Protein AF-A0A0F9T4C6-F1 (afdb_monomer_lite)

pLDDT: mean 92.27, std 10.17, range [49.91, 98.31]

Organism: NCBI:txid412755

Radius of gyration: 11.84 Å; chains: 1; bounding box: 24×20×37 Å

Structure (mmCIF, N/CA/C/O backbone):
data_AF-A0A0F9T4C6-F1
#
_entry.id   AF-A0A0F9T4C6-F1
#
loop_
_atom_site.group_PDB
_atom_site.id
_atom_site.type_symbol
_atom_site.label_atom_id
_atom_site.label_alt_id
_atom_site.label_comp_id
_atom_site.label_asym_id
_atom_site.label_entity_id
_atom_site.label_seq_id
_atom_site.pdbx_PDB_ins_code
_atom_site.Cartn_x
_atom_site.Cartn_y
_atom_site.Cartn_z
_atom_site.occupancy
_atom_site.B_iso_or_equiv
_atom_site.auth_seq_id
_atom_site.auth_comp_id
_atom_site.auth_asym_id
_atom_site.auth_atom_id
_atom_site.pdbx_PDB_model_num
ATOM 1 N N . MET A 1 1 ? -4.607 -1.828 -16.748 1.00 74.31 1 MET A N 1
ATOM 2 C CA . MET A 1 1 ? -3.706 -2.445 -15.747 1.00 74.31 1 MET A CA 1
ATOM 3 C C . MET A 1 1 ? -3.216 -3.779 -16.307 1.00 74.31 1 MET A C 1
ATOM 5 O O . MET A 1 1 ? -4.015 -4.442 -16.952 1.00 74.31 1 MET A O 1
ATOM 9 N N . ASN A 1 2 ? -1.936 -4.146 -16.163 1.00 93.06 2 ASN A N 1
ATOM 10 C CA . ASN A 1 2 ? -1.451 -5.471 -16.593 1.00 93.06 2 ASN A CA 1
ATOM 11 C C . ASN A 1 2 ? -1.667 -6.518 -15.484 1.00 93.06 2 ASN A C 1
ATOM 13 O O . ASN A 1 2 ? -1.922 -6.140 -14.342 1.00 93.06 2 ASN A O 1
ATOM 17 N N . TRP A 1 3 ? -1.536 -7.811 -15.810 1.00 95.25 3 TRP A N 1
ATOM 18 C CA . TRP A 1 3 ? -1.755 -8.904 -14.849 1.00 95.25 3 TRP A CA 1
ATOM 19 C C . TRP A 1 3 ? -0.948 -8.722 -13.557 1.00 95.25 3 TRP A C 1
ATOM 21 O O . TRP A 1 3 ? -1.491 -8.834 -12.463 1.00 95.25 3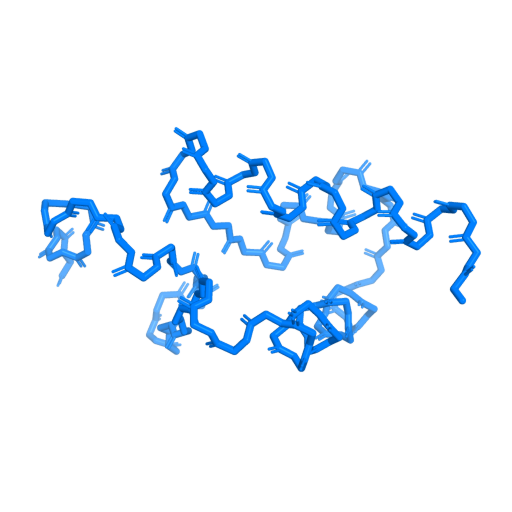 TRP A O 1
ATOM 31 N N . PHE A 1 4 ? 0.327 -8.344 -13.675 1.00 95.75 4 PHE A N 1
ATOM 32 C CA . PHE A 1 4 ? 1.197 -8.169 -12.515 1.00 95.75 4 PHE A CA 1
ATOM 33 C C . PHE A 1 4 ? 0.737 -7.025 -11.603 1.00 95.75 4 PHE A C 1
ATOM 35 O O . PHE A 1 4 ? 0.791 -7.139 -10.384 1.00 95.75 4 PHE A O 1
ATOM 42 N N . ALA A 1 5 ? 0.269 -5.918 -12.177 1.00 95.50 5 ALA A N 1
ATOM 43 C CA . ALA A 1 5 ? -0.294 -4.808 -11.423 1.00 95.50 5 ALA A CA 1
ATOM 44 C C . ALA A 1 5 ? -1.634 -5.175 -10.775 1.00 95.50 5 ALA A C 1
ATOM 46 O O . ALA A 1 5 ? -1.813 -4.874 -9.599 1.00 95.50 5 ALA A O 1
ATOM 47 N N . SER A 1 6 ? -2.521 -5.889 -11.474 1.00 97.25 6 SER A N 1
ATOM 48 C CA . SER A 1 6 ? -3.767 -6.398 -10.883 1.00 97.25 6 SER A CA 1
ATOM 49 C C . SER A 1 6 ? -3.487 -7.308 -9.689 1.00 97.25 6 SER A C 1
ATOM 51 O O . SER A 1 6 ? -4.075 -7.125 -8.629 1.00 97.25 6 SER A O 1
ATOM 53 N N . HIS A 1 7 ? -2.495 -8.191 -9.804 1.00 97.94 7 HIS A N 1
ATOM 54 C CA . HIS A 1 7 ? -2.121 -9.087 -8.716 1.00 97.94 7 HIS A CA 1
ATOM 55 C 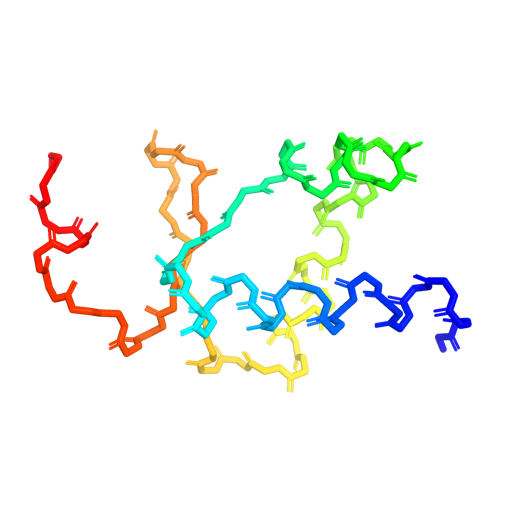C . HIS A 1 7 ? -1.574 -8.347 -7.479 1.00 97.94 7 HIS A C 1
ATOM 57 O O . HIS A 1 7 ? -1.797 -8.759 -6.340 1.00 97.94 7 HIS A O 1
ATOM 63 N N . ARG A 1 8 ? -0.904 -7.199 -7.666 1.00 98.25 8 ARG A N 1
ATOM 64 C CA . ARG A 1 8 ? -0.524 -6.325 -6.540 1.00 98.25 8 ARG A CA 1
ATOM 65 C C . ARG A 1 8 ? -1.737 -5.687 -5.868 1.00 98.25 8 ARG A C 1
ATOM 67 O O . ARG A 1 8 ? -1.742 -5.583 -4.646 1.00 98.25 8 ARG A O 1
ATOM 74 N N . GLN A 1 9 ? -2.744 -5.280 -6.641 1.00 98.25 9 GLN A N 1
ATOM 75 C CA . GLN A 1 9 ? -3.989 -4.711 -6.111 1.00 98.25 9 GLN A CA 1
ATOM 76 C C . GLN A 1 9 ? -4.789 -5.749 -5.314 1.00 98.25 9 GLN A C 1
ATOM 78 O O . GLN A 1 9 ? -5.218 -5.461 -4.199 1.00 98.25 9 GLN A O 1
ATOM 83 N N . GLU A 1 10 ? -4.920 -6.970 -5.840 1.00 98.12 10 GLU A N 1
ATOM 84 C CA . GLU A 1 10 ? -5.538 -8.106 -5.140 1.00 98.12 10 GLU A CA 1
ATOM 85 C C . GLU A 1 10 ? -4.850 -8.362 -3.800 1.00 98.12 10 GLU A C 1
ATOM 87 O O . GLU A 1 10 ? -5.499 -8.450 -2.761 1.00 98.12 10 GLU A O 1
ATOM 92 N N . TRP A 1 11 ? -3.516 -8.384 -3.795 1.00 98.25 11 TRP A N 1
ATOM 93 C CA . TRP A 1 11 ? -2.783 -8.642 -2.566 1.00 98.25 11 TRP A CA 1
ATOM 94 C C . TRP A 1 11 ? -2.884 -7.500 -1.544 1.00 98.25 11 TRP A C 1
ATOM 96 O O . TRP A 1 11 ? -2.897 -7.764 -0.344 1.00 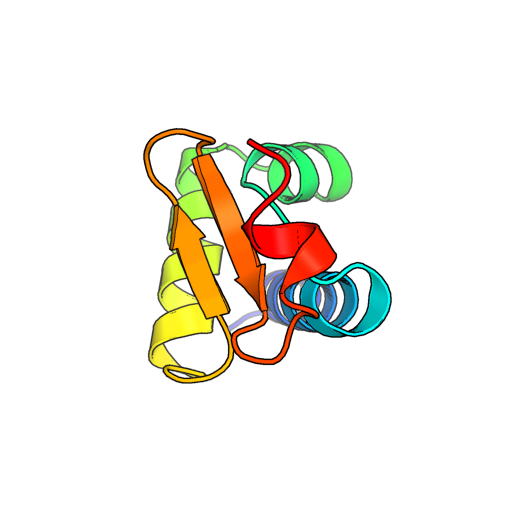98.25 11 TRP A O 1
ATOM 106 N N . ILE A 1 12 ? -2.995 -6.238 -1.982 1.00 98.31 12 ILE A N 1
ATOM 107 C CA . ILE A 1 12 ? -3.325 -5.123 -1.076 1.00 98.31 12 ILE A CA 1
ATOM 108 C C . ILE A 1 12 ? -4.678 -5.385 -0.401 1.00 98.31 12 ILE A C 1
ATOM 110 O O . ILE A 1 12 ? -4.765 -5.281 0.825 1.00 98.31 12 ILE A O 1
ATOM 114 N N . ALA A 1 13 ? -5.702 -5.772 -1.170 1.00 97.88 13 ALA A N 1
ATOM 115 C CA . ALA A 1 13 ? -7.024 -6.088 -0.629 1.00 97.88 13 ALA A CA 1
ATOM 116 C C . ALA A 1 13 ? -6.975 -7.248 0.375 1.00 97.88 13 ALA A C 1
ATOM 118 O O . ALA A 1 13 ? -7.570 -7.156 1.447 1.00 97.88 13 ALA A O 1
ATOM 119 N N . ASP A 1 14 ? -6.244 -8.317 0.062 1.00 97.56 14 ASP A N 1
ATOM 120 C CA . ASP A 1 14 ? -6.117 -9.476 0.948 1.00 97.56 14 ASP A CA 1
ATOM 121 C C . ASP A 1 14 ? -5.426 -9.120 2.262 1.00 97.56 14 ASP A C 1
ATOM 123 O O . ASP A 1 14 ? -5.879 -9.532 3.327 1.00 97.56 14 ASP A O 1
ATOM 127 N N . MET A 1 15 ? -4.363 -8.315 2.217 1.00 97.12 15 MET A N 1
ATOM 128 C CA . MET A 1 15 ? -3.664 -7.893 3.431 1.00 97.12 15 MET A CA 1
ATOM 129 C C . MET A 1 15 ? -4.547 -7.019 4.323 1.00 97.12 15 MET A C 1
ATOM 131 O O . MET A 1 15 ? -4.571 -7.214 5.538 1.00 97.12 15 MET A O 1
ATOM 135 N N . LEU A 1 16 ? -5.304 -6.096 3.725 1.00 95.88 16 LEU A N 1
ATOM 136 C CA . LEU A 1 16 ? -6.277 -5.284 4.454 1.00 95.88 16 LEU A CA 1
ATOM 137 C C . LEU A 1 16 ? -7.377 -6.160 5.067 1.00 95.88 16 LEU A C 1
ATOM 139 O O . LEU A 1 16 ? -7.678 -6.002 6.243 1.00 95.88 16 LEU A O 1
ATOM 143 N N . ARG A 1 17 ? -7.911 -7.133 4.321 1.00 94.25 17 ARG A N 1
ATOM 144 C CA . ARG A 1 17 ? -8.985 -8.021 4.791 1.00 94.25 17 ARG A CA 1
ATOM 145 C C . ARG A 1 17 ? -8.537 -8.984 5.893 1.00 94.25 17 ARG A C 1
ATOM 147 O O . ARG A 1 17 ? -9.287 -9.226 6.830 1.00 94.25 17 ARG A O 1
ATOM 154 N N . VAL A 1 18 ? -7.349 -9.575 5.762 1.00 93.06 18 VAL A N 1
ATOM 155 C CA . VAL A 1 18 ? -6.874 -10.648 6.655 1.00 93.06 18 VAL A CA 1
ATOM 156 C C . VAL A 1 18 ? -6.151 -10.090 7.875 1.00 93.06 18 VAL A C 1
ATOM 158 O O . VAL A 1 18 ? -6.374 -10.558 8.988 1.00 93.06 18 VAL A O 1
ATOM 161 N N . TYR A 1 19 ? -5.276 -9.102 7.679 1.00 92.75 19 TYR A N 1
ATOM 162 C CA . TYR A 1 19 ? -4.429 -8.566 8.747 1.00 92.75 19 TYR A CA 1
ATOM 163 C C . TYR A 1 19 ? -4.900 -7.206 9.262 1.00 92.75 19 TYR A C 1
ATOM 165 O O . TYR A 1 19 ? -4.424 -6.753 10.300 1.00 92.75 19 TYR A O 1
ATOM 173 N N . GLY A 1 20 ? -5.796 -6.525 8.545 1.00 94.00 20 GLY A N 1
ATOM 174 C CA . GLY A 1 20 ? -6.257 -5.183 8.901 1.00 94.00 20 GLY A CA 1
ATOM 175 C C . GLY A 1 20 ? -5.262 -4.071 8.565 1.00 94.00 20 GLY A C 1
ATOM 176 O O . GLY A 1 20 ? -5.591 -2.901 8.752 1.00 94.00 20 GLY A O 1
ATOM 177 N N . PHE A 1 21 ? -4.056 -4.388 8.076 1.00 94.62 21 PHE A N 1
ATOM 178 C CA . PHE A 1 21 ? -3.052 -3.384 7.728 1.00 94.62 21 PHE A CA 1
ATOM 179 C C . PHE A 1 21 ? -2.026 -3.854 6.690 1.00 94.62 21 PHE A C 1
ATOM 181 O O . PHE A 1 21 ? -1.764 -5.043 6.505 1.00 94.62 21 PHE A O 1
ATOM 188 N N . ILE A 1 22 ? -1.380 -2.888 6.037 1.00 97.00 22 ILE A N 1
ATOM 189 C CA . ILE A 1 22 ? -0.271 -3.102 5.103 1.00 97.00 22 ILE A CA 1
ATOM 190 C C . ILE A 1 22 ? 0.581 -1.825 4.987 1.00 97.00 22 ILE A C 1
ATOM 192 O O . ILE A 1 22 ? 0.115 -0.718 5.236 1.00 97.00 22 ILE A O 1
ATOM 196 N N . ASN A 1 23 ? 1.850 -1.941 4.593 1.00 96.69 23 ASN A N 1
ATOM 197 C CA . ASN A 1 23 ? 2.691 -0.792 4.255 1.00 96.69 23 ASN A CA 1
ATOM 198 C C . ASN A 1 23 ? 3.403 -0.985 2.903 1.00 96.69 23 ASN A C 1
ATOM 200 O O . ASN A 1 23 ? 3.349 -2.046 2.277 1.00 96.69 23 ASN A O 1
ATOM 204 N N . ARG A 1 24 ? 4.118 0.054 2.458 1.00 97.44 24 ARG A N 1
ATOM 205 C CA . ARG A 1 24 ? 4.857 0.053 1.180 1.00 97.44 24 ARG A CA 1
ATOM 206 C C . ARG A 1 24 ? 5.981 -0.979 1.129 1.00 97.44 24 ARG A C 1
ATOM 208 O O . ARG A 1 24 ? 6.254 -1.512 0.057 1.00 97.44 24 ARG A O 1
ATOM 215 N N . PHE A 1 25 ? 6.607 -1.286 2.265 1.00 97.75 25 PHE A N 1
ATOM 216 C CA . PHE A 1 25 ? 7.693 -2.264 2.335 1.00 97.75 25 PHE A CA 1
ATOM 217 C C . PHE A 1 25 ? 7.201 -3.695 2.130 1.00 97.75 25 PHE A C 1
ATOM 219 O O . PHE A 1 25 ? 7.905 -4.478 1.498 1.00 97.75 25 PHE A O 1
ATOM 226 N N . HIS A 1 26 ? 5.992 -4.031 2.589 1.00 97.88 26 HIS A N 1
ATOM 227 C CA . HIS A 1 26 ? 5.382 -5.337 2.326 1.00 97.88 26 HIS A CA 1
ATOM 228 C C . HIS A 1 26 ? 5.248 -5.582 0.821 1.00 97.88 26 HIS A C 1
ATOM 230 O O . HIS A 1 26 ? 5.676 -6.619 0.317 1.00 97.88 26 HIS A O 1
ATOM 236 N N . LEU A 1 27 ? 4.718 -4.591 0.098 1.00 97.88 27 LEU A N 1
ATOM 237 C CA . LEU A 1 27 ? 4.509 -4.684 -1.345 1.00 97.88 27 LEU A CA 1
ATOM 238 C C . LEU A 1 27 ? 5.837 -4.707 -2.110 1.00 97.88 27 LEU A C 1
ATOM 240 O O . LEU A 1 27 ? 6.040 -5.570 -2.962 1.00 97.88 27 LEU A O 1
ATOM 244 N N . ALA A 1 28 ? 6.768 -3.821 -1.747 1.00 98.31 28 ALA A N 1
ATOM 245 C CA . ALA A 1 28 ? 8.114 -3.787 -2.311 1.00 98.31 28 ALA A CA 1
ATOM 246 C C . ALA A 1 28 ? 8.839 -5.130 -2.157 1.00 98.31 28 ALA A C 1
ATOM 248 O O . ALA A 1 28 ? 9.353 -5.673 -3.132 1.00 98.31 28 ALA A O 1
ATOM 249 N N . ARG A 1 29 ? 8.827 -5.704 -0.948 1.00 98.19 29 ARG A N 1
ATOM 250 C CA . ARG A 1 29 ? 9.524 -6.958 -0.646 1.00 98.19 29 ARG A CA 1
ATOM 251 C C . ARG A 1 29 ? 8.881 -8.166 -1.319 1.00 98.19 29 ARG A C 1
ATOM 253 O O . ARG A 1 29 ? 9.610 -9.019 -1.808 1.00 98.19 29 ARG A O 1
ATOM 260 N N . LYS A 1 30 ? 7.547 -8.251 -1.356 1.00 98.06 30 LYS A N 1
ATOM 261 C CA . LYS A 1 30 ? 6.854 -9.383 -1.989 1.00 98.06 30 LYS A CA 1
ATOM 262 C C . LYS A 1 30 ? 7.034 -9.404 -3.506 1.00 98.06 30 LYS A C 1
ATOM 264 O O . LYS A 1 30 ? 7.206 -10.475 -4.073 1.00 98.06 30 LYS A O 1
ATOM 269 N N . PHE A 1 31 ? 6.966 -8.240 -4.150 1.00 97.44 31 PHE A N 1
ATOM 270 C CA . PHE A 1 31 ? 6.919 -8.142 -5.612 1.00 97.44 31 PHE A CA 1
ATOM 271 C C . PHE A 1 31 ? 8.231 -7.677 -6.253 1.00 97.44 31 PHE A C 1
ATOM 273 O O . PHE A 1 31 ? 8.292 -7.563 -7.473 1.00 97.44 31 PHE A O 1
ATOM 280 N N . GLY A 1 32 ? 9.269 -7.390 -5.461 1.00 97.88 32 GLY A N 1
ATOM 281 C CA . GLY A 1 32 ? 10.557 -6.916 -5.974 1.00 97.88 32 GLY A CA 1
ATOM 282 C C . GLY A 1 32 ? 10.478 -5.536 -6.637 1.00 97.88 32 GLY A C 1
ATOM 283 O O . GLY A 1 32 ? 11.198 -5.273 -7.595 1.00 97.88 32 GLY A O 1
ATOM 284 N N . ILE A 1 33 ? 9.585 -4.663 -6.161 1.00 98.12 33 ILE A N 1
ATOM 285 C CA . ILE A 1 33 ? 9.353 -3.326 -6.733 1.00 98.12 33 ILE A CA 1
ATOM 286 C C . ILE A 1 33 ? 9.920 -2.218 -5.844 1.00 98.12 33 ILE A C 1
ATOM 288 O O . ILE A 1 33 ? 10.119 -2.395 -4.642 1.00 98.12 33 ILE A O 1
ATOM 292 N N . SER A 1 34 ? 10.133 -1.035 -6.422 1.00 98.12 34 SER A N 1
ATOM 293 C CA . SER A 1 34 ? 10.543 0.140 -5.652 1.00 98.12 34 SER A CA 1
ATOM 294 C C . SER A 1 34 ? 9.431 0.623 -4.714 1.00 98.12 34 SER A C 1
ATOM 296 O O . SER A 1 34 ? 8.237 0.430 -4.954 1.00 98.12 34 SER A O 1
ATOM 298 N N . THR A 1 35 ? 9.816 1.332 -3.653 1.00 96.25 35 THR A N 1
ATOM 299 C CA . THR A 1 35 ? 8.862 1.983 -2.739 1.00 96.25 35 THR A CA 1
ATOM 300 C C . THR A 1 35 ? 8.030 3.063 -3.437 1.00 96.25 35 THR A C 1
ATOM 302 O O . THR A 1 35 ? 6.882 3.286 -3.051 1.00 96.25 35 THR A O 1
ATOM 305 N N . ALA A 1 36 ? 8.575 3.701 -4.480 1.00 97.44 36 ALA A N 1
ATOM 306 C CA . ALA A 1 36 ? 7.855 4.644 -5.332 1.00 97.44 36 ALA A CA 1
ATOM 307 C C . ALA A 1 36 ? 6.757 3.942 -6.145 1.00 97.44 36 ALA A C 1
ATOM 309 O O . ALA A 1 36 ? 5.619 4.409 -6.164 1.00 97.44 36 ALA A O 1
ATOM 310 N N . GLN A 1 37 ? 7.063 2.783 -6.740 1.00 98.00 37 GLN A N 1
ATOM 311 C CA . GLN A 1 37 ? 6.060 1.978 -7.432 1.00 98.00 37 GLN A CA 1
ATOM 312 C C . GLN A 1 37 ? 4.984 1.494 -6.456 1.00 98.00 37 GLN A C 1
ATOM 314 O O . GLN A 1 37 ? 3.801 1.664 -6.729 1.00 98.00 37 GLN A O 1
ATOM 319 N N . ALA A 1 38 ? 5.377 1.020 -5.271 1.00 98.19 38 ALA A N 1
ATOM 320 C CA . ALA A 1 38 ? 4.416 0.639 -4.245 1.00 98.19 38 ALA A CA 1
ATOM 321 C C . ALA A 1 38 ? 3.499 1.806 -3.833 1.00 98.19 38 ALA A C 1
ATOM 323 O O . ALA A 1 38 ? 2.301 1.614 -3.659 1.00 98.19 38 ALA A O 1
ATOM 324 N N . ALA A 1 39 ? 4.026 3.030 -3.713 1.00 97.50 39 ALA A N 1
ATOM 325 C CA . ALA A 1 39 ? 3.208 4.211 -3.433 1.00 97.50 39 ALA A CA 1
ATOM 326 C C . ALA A 1 39 ? 2.193 4.506 -4.553 1.00 97.50 39 ALA A C 1
ATOM 328 O O . ALA A 1 39 ? 1.058 4.876 -4.253 1.00 97.50 39 ALA A O 1
ATOM 329 N N . ASN A 1 40 ? 2.579 4.321 -5.822 1.00 97.94 40 ASN A N 1
ATOM 330 C CA . ASN A 1 40 ? 1.655 4.416 -6.956 1.00 97.94 40 ASN A CA 1
ATOM 331 C C . ASN A 1 40 ? 0.560 3.342 -6.869 1.00 97.94 40 ASN A C 1
ATOM 333 O O . ASN A 1 40 ? -0.606 3.656 -7.080 1.00 97.94 40 ASN A O 1
ATOM 337 N N . ASP A 1 41 ? 0.918 2.107 -6.507 1.00 98.25 41 ASP A N 1
ATOM 338 C CA . ASP A 1 41 ? -0.043 1.012 -6.344 1.00 98.25 41 ASP A CA 1
ATOM 339 C C . ASP A 1 41 ? -1.048 1.288 -5.215 1.00 98.25 41 ASP A C 1
ATOM 341 O O . ASP A 1 41 ? -2.238 1.061 -5.407 1.00 98.25 41 ASP A O 1
ATOM 345 N N . PHE A 1 42 ? -0.613 1.838 -4.075 1.00 98.06 42 PHE A N 1
ATOM 346 C CA . PHE A 1 42 ? -1.531 2.246 -3.001 1.00 98.06 42 PHE A CA 1
ATOM 347 C C . PHE A 1 42 ? -2.449 3.396 -3.408 1.00 98.06 42 PHE A C 1
ATOM 349 O O . PHE A 1 42 ? -3.616 3.406 -3.025 1.00 98.06 42 PHE A O 1
ATOM 356 N N . ARG A 1 43 ? -1.945 4.363 -4.181 1.00 97.38 43 ARG A N 1
ATOM 357 C CA . ARG A 1 43 ? -2.781 5.449 -4.705 1.00 97.38 43 ARG A CA 1
ATOM 358 C C . ARG A 1 43 ? -3.864 4.897 -5.628 1.00 97.38 43 ARG A C 1
ATOM 360 O O . ARG A 1 43 ? -5.031 5.184 -5.408 1.00 97.38 43 ARG A O 1
ATOM 367 N N . ALA A 1 44 ? -3.479 4.043 -6.576 1.00 97.69 44 ALA A N 1
ATOM 368 C CA . ALA A 1 44 ? -4.416 3.386 -7.479 1.00 97.69 44 ALA A CA 1
ATOM 369 C C . ALA A 1 44 ? -5.436 2.524 -6.716 1.00 97.69 44 ALA A C 1
ATOM 371 O O . ALA A 1 44 ? -6.616 2.521 -7.054 1.00 97.69 44 ALA A O 1
ATOM 372 N N . PHE A 1 45 ? -5.011 1.829 -5.656 1.00 97.94 45 PHE A N 1
ATOM 373 C CA . PHE A 1 45 ? -5.926 1.058 -4.818 1.00 97.94 45 PHE A CA 1
ATOM 374 C C . PHE A 1 45 ? -6.962 1.956 -4.139 1.00 97.94 45 PHE A C 1
ATOM 376 O O . PHE A 1 45 ? -8.149 1.642 -4.171 1.00 97.94 45 PHE A O 1
ATOM 383 N N . HIS A 1 46 ? -6.518 3.078 -3.562 1.00 97.00 46 HIS A N 1
ATOM 384 C CA . HIS A 1 46 ? -7.386 4.047 -2.895 1.00 97.00 46 HIS A CA 1
ATOM 385 C C . HIS A 1 46 ? -8.365 4.713 -3.865 1.00 97.00 46 HIS A C 1
ATOM 387 O O . HIS A 1 46 ? -9.541 4.819 -3.553 1.00 97.00 46 HIS A O 1
ATOM 393 N N . GLU A 1 47 ? -7.908 5.117 -5.051 1.00 96.75 47 GLU A N 1
ATOM 394 C CA . GLU A 1 47 ? -8.764 5.731 -6.076 1.00 96.75 47 GLU A CA 1
ATOM 395 C C . GLU A 1 47 ? -9.901 4.794 -6.507 1.00 96.75 47 GLU A C 1
ATOM 397 O O . GLU A 1 47 ? -11.027 5.239 -6.705 1.00 96.75 47 GLU A O 1
ATOM 402 N N . ASN A 1 48 ? -9.624 3.490 -6.600 1.00 96.44 48 ASN A N 1
ATOM 403 C CA . ASN A 1 48 ? -10.632 2.486 -6.946 1.00 96.44 48 ASN A CA 1
ATOM 404 C C . ASN A 1 48 ? -11.476 2.024 -5.743 1.00 96.44 48 ASN A C 1
ATOM 406 O O . ASN A 1 48 ? -12.545 1.453 -5.937 1.00 96.44 48 ASN A O 1
ATOM 410 N N . ASN A 1 49 ? -10.995 2.231 -4.513 1.00 96.25 49 ASN A N 1
ATOM 411 C CA . ASN A 1 49 ? -11.616 1.753 -3.276 1.00 96.25 49 ASN A CA 1
ATOM 412 C C . ASN A 1 49 ? -11.453 2.804 -2.157 1.00 96.25 49 ASN A C 1
ATOM 414 O O . ASN A 1 49 ? -10.717 2.566 -1.189 1.00 96.25 49 ASN A O 1
ATOM 418 N N . PRO A 1 50 ? -12.104 3.977 -2.270 1.00 93.81 50 PRO A N 1
ATOM 419 C CA . PRO A 1 50 ? -11.852 5.113 -1.379 1.00 93.81 50 PRO A CA 1
ATOM 420 C C . PRO A 1 50 ? -12.118 4.786 0.095 1.00 93.81 50 PRO A C 1
ATOM 422 O O . PRO A 1 50 ? -11.381 5.239 0.968 1.00 93.81 50 PRO A O 1
ATOM 425 N N . ASP A 1 51 ? -13.094 3.918 0.363 1.00 94.81 51 ASP A N 1
ATOM 426 C CA . ASP A 1 51 ? -13.496 3.546 1.720 1.00 94.81 51 ASP A CA 1
ATOM 427 C C . ASP A 1 51 ? -12.766 2.314 2.270 1.00 94.81 51 ASP A C 1
ATOM 429 O O . ASP A 1 51 ? -12.954 1.966 3.432 1.00 94.81 51 ASP A O 1
ATOM 433 N N . ALA A 1 52 ? -11.913 1.645 1.488 1.00 95.44 52 ALA A N 1
ATOM 434 C CA . ALA A 1 52 ? -11.287 0.393 1.922 1.00 95.44 52 ALA A CA 1
ATOM 435 C C . ALA A 1 52 ? -10.142 0.594 2.923 1.00 95.44 52 ALA A C 1
ATOM 437 O O . ALA A 1 52 ? -9.854 -0.308 3.71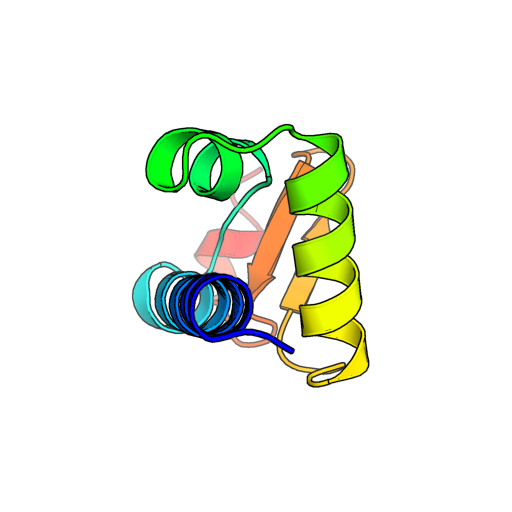0 1.00 95.44 52 AL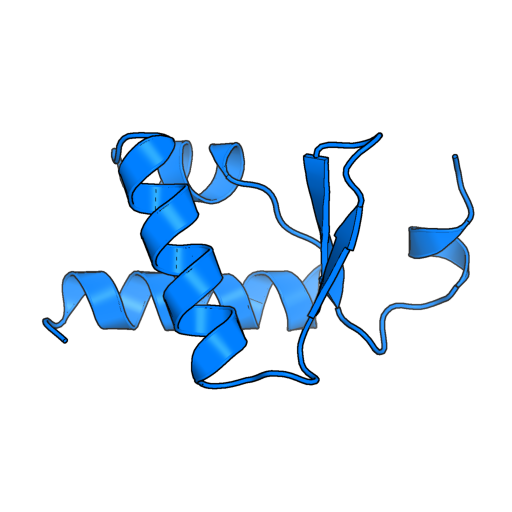A A O 1
ATOM 438 N N . MET A 1 53 ? -9.463 1.747 2.899 1.00 95.50 53 MET A N 1
ATOM 439 C CA . MET A 1 53 ? -8.309 1.975 3.768 1.00 95.50 53 MET A CA 1
ATOM 440 C C . MET A 1 53 ? -8.078 3.433 4.156 1.00 95.50 53 MET A C 1
ATOM 442 O O . MET A 1 53 ? -8.418 4.361 3.425 1.00 95.50 53 MET A O 1
ATOM 446 N N . LYS A 1 54 ? -7.380 3.621 5.278 1.00 94.06 54 LYS A N 1
ATOM 447 C CA . LYS A 1 54 ? -6.894 4.910 5.787 1.00 94.06 54 LYS A CA 1
ATOM 448 C C . LYS A 1 54 ? -5.384 4.871 5.970 1.00 94.06 54 LYS A C 1
ATOM 450 O O . LYS A 1 54 ? -4.832 3.854 6.379 1.00 94.06 54 LYS A O 1
ATOM 455 N N . TYR A 1 55 ? -4.712 5.983 5.691 1.00 94.06 55 TYR A N 1
ATOM 456 C CA . TYR A 1 55 ? -3.264 6.097 5.862 1.00 94.06 55 TYR A CA 1
ATOM 457 C C . TYR A 1 55 ? -2.908 6.806 7.171 1.00 94.06 55 TYR A C 1
ATOM 459 O O . TYR A 1 55 ? -3.357 7.924 7.419 1.00 94.06 55 TYR A O 1
ATOM 467 N N . ASP A 1 56 ? -2.045 6.185 7.972 1.00 92.44 56 ASP A N 1
ATOM 468 C CA . ASP A 1 56 ? -1.417 6.793 9.142 1.00 92.44 56 ASP A CA 1
ATOM 469 C C . ASP A 1 56 ? 0.019 7.213 8.802 1.00 92.44 56 ASP A C 1
ATOM 471 O O . ASP A 1 56 ? 0.916 6.382 8.623 1.00 92.44 56 ASP A O 1
ATOM 475 N N . ALA A 1 57 ? 0.250 8.526 8.742 1.00 90.94 57 ALA A N 1
ATOM 476 C CA . ALA A 1 57 ? 1.551 9.097 8.413 1.00 90.94 57 ALA A CA 1
ATOM 477 C C . ALA A 1 57 ? 2.616 8.902 9.506 1.00 90.94 57 ALA A C 1
ATOM 479 O O . ALA A 1 57 ? 3.803 8.862 9.174 1.00 90.94 57 ALA A O 1
ATOM 480 N N . ARG A 1 58 ? 2.226 8.761 10.782 1.00 89.75 58 ARG A N 1
ATOM 481 C CA . ARG A 1 58 ? 3.169 8.580 11.900 1.00 89.75 58 ARG A CA 1
ATOM 482 C C . ARG A 1 58 ? 3.826 7.211 11.815 1.00 89.75 58 ARG A C 1
ATOM 484 O O . ARG A 1 58 ? 5.045 7.097 11.907 1.00 89.75 58 ARG A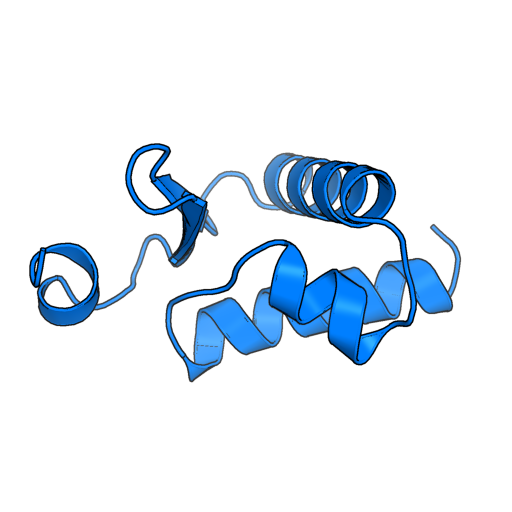 O 1
ATOM 491 N N . LYS A 1 59 ? 3.015 6.184 11.559 1.00 88.56 59 LYS A N 1
ATOM 492 C CA . LYS A 1 59 ? 3.476 4.795 11.428 1.00 88.56 59 LYS A CA 1
ATOM 493 C C . LYS A 1 59 ? 3.881 4.421 10.006 1.00 88.56 59 LYS A C 1
ATOM 495 O O . LYS A 1 59 ? 4.576 3.428 9.813 1.00 88.56 59 LYS A O 1
ATOM 500 N N . LYS A 1 60 ? 3.451 5.203 9.010 1.00 93.50 60 LYS A N 1
ATOM 501 C CA . LYS A 1 60 ? 3.603 4.921 7.571 1.00 93.50 60 LYS A CA 1
ATOM 502 C C . LYS A 1 60 ? 2.919 3.608 7.165 1.00 93.50 60 LYS A C 1
ATOM 504 O O . LYS A 1 60 ? 3.465 2.823 6.386 1.00 93.50 60 LYS A O 1
ATOM 509 N N . ILE A 1 61 ? 1.722 3.381 7.703 1.00 94.06 61 ILE A N 1
ATOM 510 C CA . ILE A 1 61 ? 0.914 2.168 7.514 1.00 94.06 61 ILE A CA 1
ATOM 511 C C . ILE A 1 61 ? -0.457 2.557 6.952 1.00 94.06 61 ILE A C 1
ATOM 513 O O . ILE A 1 61 ? -0.983 3.625 7.259 1.00 94.06 61 ILE A O 1
ATOM 517 N N . TYR A 1 62 ? -1.021 1.687 6.120 1.00 95.50 62 TYR A N 1
ATOM 518 C CA . TYR A 1 62 ? -2.409 1.729 5.678 1.00 95.50 62 TYR A CA 1
ATOM 519 C C . TYR A 1 62 ? -3.212 0.717 6.494 1.00 95.50 62 TYR A C 1
ATOM 521 O O . TYR A 1 62 ? -2.810 -0.443 6.579 1.00 95.50 62 TYR A O 1
ATOM 529 N N . TYR A 1 63 ? -4.323 1.151 7.078 1.00 95.12 63 TYR A N 1
ATOM 530 C CA . TYR A 1 63 ? -5.251 0.319 7.844 1.00 95.12 63 TYR A CA 1
ATOM 531 C C . TYR A 1 63 ? -6.537 0.117 7.068 1.00 95.12 63 TYR A C 1
ATOM 533 O O . TYR A 1 63 ? -6.980 1.046 6.393 1.00 95.12 63 TYR A O 1
ATOM 541 N N . ALA A 1 64 ? -7.154 -1.054 7.199 1.00 95.19 64 ALA A N 1
ATOM 542 C CA . ALA A 1 64 ? -8.510 -1.254 6.713 1.00 95.19 64 ALA A CA 1
ATOM 543 C C . ALA A 1 64 ? -9.463 -0.331 7.486 1.00 95.19 64 ALA A C 1
ATOM 545 O O . ALA A 1 64 ? -9.307 -0.130 8.694 1.00 95.19 64 ALA A O 1
ATOM 546 N N . THR A 1 65 ? -10.425 0.281 6.799 1.00 91.44 65 THR A N 1
ATOM 547 C CA . THR A 1 65 ? -11.348 1.242 7.434 1.00 91.44 65 THR A CA 1
ATOM 548 C C . THR A 1 65 ? -12.218 0.597 8.512 1.00 91.44 65 THR A C 1
ATOM 550 O O . THR A 1 65 ? -12.602 1.268 9.469 1.00 91.44 65 THR A O 1
ATOM 553 N N . ASP A 1 66 ? -12.497 -0.694 8.363 1.00 87.50 66 ASP A N 1
ATOM 554 C CA . ASP A 1 66 ? -13.254 -1.555 9.268 1.00 87.50 66 ASP A CA 1
ATOM 555 C C . ASP A 1 66 ? -12.362 -2.359 10.231 1.00 87.50 66 ASP A C 1
ATOM 557 O O . ASP A 1 66 ? -12.867 -3.194 10.984 1.00 87.50 66 ASP A O 1
ATOM 561 N N . ALA A 1 67 ? -11.045 -2.109 10.248 1.00 78.81 67 ALA A N 1
ATOM 562 C CA . ALA A 1 67 ? -10.144 -2.786 11.169 1.00 78.81 67 ALA A CA 1
ATOM 563 C C . ALA A 1 67 ? -10.588 -2.544 12.627 1.00 78.81 67 ALA A C 1
ATOM 565 O O . ALA A 1 67 ? -10.918 -1.410 12.996 1.00 78.81 67 ALA A O 1
ATOM 566 N N . PRO A 1 68 ? -10.565 -3.579 13.492 1.00 75.19 68 PRO A N 1
ATOM 567 C CA . PRO A 1 68 ? -10.869 -3.419 14.903 1.00 75.19 68 PRO A CA 1
ATOM 568 C C . PRO A 1 68 ? -10.064 -2.282 15.526 1.00 75.19 68 PRO A C 1
ATOM 570 O O . PRO A 1 68 ? -8.851 -2.188 15.337 1.00 75.19 68 PRO A O 1
ATOM 573 N N . LYS A 1 69 ? -10.730 -1.462 16.341 1.00 70.06 69 LYS A N 1
ATOM 574 C CA . LYS A 1 69 ? -10.121 -0.305 17.010 1.00 70.06 69 LYS A CA 1
ATOM 575 C C . LYS A 1 69 ? -8.849 -0.667 17.794 1.00 70.06 69 LYS A C 1
ATOM 577 O O . LYS A 1 69 ? -7.903 0.103 17.798 1.00 70.06 69 LYS A O 1
ATOM 582 N N . ALA A 1 70 ? -8.763 -1.883 18.340 1.00 75.00 70 ALA A N 1
ATOM 583 C CA . ALA A 1 70 ? -7.557 -2.402 18.994 1.00 75.00 70 ALA A CA 1
ATOM 584 C C . ALA A 1 70 ? -6.313 -2.490 18.077 1.00 75.00 70 ALA A C 1
ATOM 586 O O . ALA A 1 70 ? -5.191 -2.372 18.560 1.00 75.00 70 ALA A O 1
ATOM 587 N N . LEU A 1 71 ? -6.477 -2.684 16.764 1.00 67.62 71 LEU A N 1
ATOM 588 C CA . LEU A 1 71 ? -5.367 -2.649 15.799 1.00 67.62 71 LEU A CA 1
ATOM 589 C C . LEU A 1 71 ? -4.958 -1.214 15.435 1.00 67.62 71 LEU A C 1
ATOM 591 O O . LEU A 1 71 ? -3.817 -0.976 15.042 1.00 67.62 71 LEU A O 1
ATOM 595 N N . ILE A 1 72 ? -5.885 -0.267 15.570 1.00 70.38 72 ILE A N 1
ATOM 596 C CA . ILE A 1 72 ? -5.699 1.142 15.213 1.00 70.38 72 ILE A CA 1
ATOM 597 C C . ILE A 1 72 ? -5.068 1.915 16.388 1.00 70.38 72 ILE A C 1
ATOM 599 O O . ILE A 1 72 ? -4.113 2.666 16.177 1.00 70.38 72 ILE A O 1
ATOM 603 N N . ASP A 1 73 ? -5.543 1.660 17.612 1.00 68.19 73 ASP A N 1
ATOM 604 C CA . ASP A 1 73 ? -5.293 2.464 18.820 1.00 68.19 73 ASP A CA 1
ATOM 605 C C . ASP A 1 73 ? -4.087 2.016 19.669 1.00 68.19 73 ASP A C 1
ATOM 607 O O . ASP A 1 73 ? -3.711 2.719 20.602 1.00 68.19 73 ASP A O 1
ATOM 611 N N . ASN A 1 74 ? -3.446 0.880 19.371 1.00 54.50 74 ASN A N 1
ATOM 612 C CA . ASN A 1 74 ? -2.293 0.374 20.142 1.00 54.50 74 ASN A CA 1
ATOM 613 C C . ASN A 1 74 ? -0.957 1.094 19.832 1.00 54.50 74 ASN A C 1
ATOM 615 O O . ASN A 1 74 ? 0.089 0.456 19.703 1.00 54.50 74 ASN A O 1
ATOM 619 N N . THR A 1 75 ? -0.970 2.422 19.698 1.00 49.91 75 THR A N 1
ATOM 620 C CA . THR A 1 75 ? 0.229 3.260 19.459 1.00 49.91 75 THR A CA 1
ATOM 621 C C . THR A 1 75 ? 0.102 4.666 19.994 1.00 49.91 75 THR A C 1
ATOM 623 O O . THR A 1 75 ? -0.929 5.305 19.678 1.00 49.91 75 THR A O 1
#

InterPro domains:
  IPR059019 DNA-binding transcriptional repressor CapW, winged helix-turn-helix domain [PF26109] (19-67)

Foldseek 3Di:
DDPLLVVLLVVQLVCCVPVQKDALVVSCVVSVDDSVVSVVSVVVSCVVPVQQWDADPVVRMIGGNPPPVCVVVPD

Secondary structure (DSSP, 8-state):
--HHHHHHHHHHHHHHHHHSEE-HHHHHHHHT--HHHHHHHHHHHHHH-TTTEEEETTTTEEEETTS-HHHHH--

Sequence (75 aa):
MNWFASHRQEWIADMLRVYGFINRFHLARKFGISTAQAANDFRAFHENNPDAMKYDARKKIYYATDAPKALIDNT